Protein AF-A0A8J7AXX4-F1 (afdb_monomer_lite)

pLDDT: mean 70.59, std 18.39, range [42.53, 95.5]

Foldseek 3Di:
DDDPPPPPPPVPPPPPDDDDPVLQVVLQVQCVVVVHPGSVVSVVVVVVVVVCCVPVPNDDPDDPPDDDDPPPDDPDDDPPPDPPPVVVVVVCVVPVD

Structure (mmCIF, N/CA/C/O backbone):
data_AF-A0A8J7AXX4-F1
#
_entry.id   AF-A0A8J7AXX4-F1
#
loop_
_atom_site.group_PDB
_atom_site.id
_atom_site.type_symbol
_atom_site.label_atom_id
_atom_site.label_alt_id
_atom_site.label_comp_id
_atom_site.label_asym_id
_atom_site.label_entity_id
_atom_site.label_seq_id
_atom_site.pdbx_PDB_ins_code
_atom_site.Cartn_x
_atom_site.Cartn_y
_atom_site.Cartn_z
_atom_site.occupancy
_atom_site.B_iso_or_equiv
_atom_site.auth_seq_id
_atom_site.auth_comp_id
_atom_site.auth_asym_id
_atom_site.auth_atom_id
_atom_site.pdbx_PDB_model_num
ATOM 1 N N . MET A 1 1 ? 4.415 -48.156 -6.532 1.00 49.97 1 MET A N 1
ATOM 2 C CA . MET A 1 1 ? 4.382 -47.254 -5.364 1.00 49.97 1 MET A CA 1
ATOM 3 C C . MET A 1 1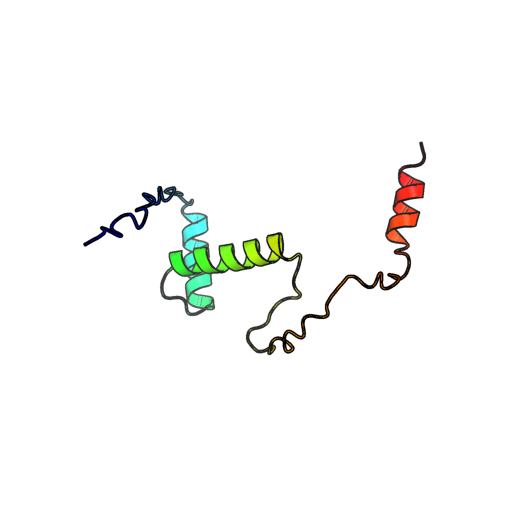 ? 5.626 -46.377 -5.423 1.00 49.97 1 MET A C 1
ATOM 5 O O . MET A 1 1 ? 6.680 -46.847 -5.026 1.00 49.97 1 MET A O 1
ATOM 9 N N . HIS A 1 2 ? 5.544 -45.165 -5.981 1.00 46.75 2 HIS A N 1
ATOM 10 C CA . HIS A 1 2 ? 6.651 -44.204 -5.911 1.00 46.75 2 HIS A CA 1
ATOM 11 C C . HIS A 1 2 ? 6.141 -42.862 -5.392 1.00 46.75 2 HIS A C 1
ATOM 13 O O . HIS A 1 2 ? 5.282 -42.206 -5.976 1.00 46.75 2 HIS A O 1
ATOM 19 N N . ASP A 1 3 ? 6.664 -42.563 -4.214 1.00 51.38 3 ASP A N 1
ATOM 20 C CA . ASP A 1 3 ? 6.458 -41.422 -3.351 1.00 51.38 3 ASP A CA 1
ATOM 21 C C . ASP A 1 3 ? 6.721 -40.100 -4.096 1.00 51.38 3 ASP A C 1
ATOM 23 O O . ASP A 1 3 ? 7.844 -39.797 -4.488 1.00 51.38 3 ASP A O 1
ATOM 27 N N . SER A 1 4 ? 5.664 -39.321 -4.343 1.00 53.38 4 SER A N 1
ATOM 28 C CA . SER A 1 4 ? 5.755 -37.949 -4.878 1.00 53.38 4 SER A CA 1
ATOM 29 C C . SER A 1 4 ? 5.682 -36.908 -3.751 1.00 53.38 4 SER A C 1
ATOM 31 O O . SER A 1 4 ? 5.190 -35.792 -3.947 1.00 53.38 4 SER A O 1
ATOM 33 N N . SER A 1 5 ? 6.155 -37.265 -2.551 1.00 52.00 5 SER A N 1
ATOM 34 C CA . SER A 1 5 ? 6.021 -36.484 -1.316 1.00 52.00 5 SER A CA 1
ATOM 35 C C . SER A 1 5 ? 7.153 -35.465 -1.128 1.00 52.00 5 SER A C 1
ATOM 37 O O . SER A 1 5 ? 7.659 -35.230 -0.037 1.00 52.00 5 SER A O 1
ATOM 39 N N . LEU A 1 6 ? 7.551 -34.804 -2.216 1.00 53.12 6 LEU A N 1
ATOM 40 C CA . LEU A 1 6 ? 8.532 -33.716 -2.205 1.00 53.12 6 LEU A CA 1
ATOM 41 C C . LEU A 1 6 ? 7.952 -32.466 -2.869 1.00 53.12 6 LEU A C 1
ATOM 43 O O . LEU A 1 6 ? 8.624 -31.744 -3.608 1.00 53.12 6 LEU A O 1
ATOM 47 N N . ARG A 1 7 ? 6.694 -32.134 -2.541 1.00 59.88 7 ARG A N 1
ATOM 48 C CA . ARG A 1 7 ? 6.231 -30.741 -2.624 1.00 59.88 7 ARG A CA 1
ATOM 49 C C . ARG A 1 7 ? 6.917 -29.952 -1.522 1.00 59.88 7 ARG A C 1
ATOM 51 O O . ARG A 1 7 ? 6.346 -29.676 -0.477 1.00 59.88 7 ARG A O 1
ATOM 58 N N . ARG A 1 8 ? 8.181 -29.644 -1.808 1.00 56.78 8 ARG A N 1
ATOM 59 C CA . ARG A 1 8 ? 9.036 -28.592 -1.274 1.00 56.78 8 ARG A CA 1
ATOM 60 C C . ARG A 1 8 ? 8.216 -27.580 -0.467 1.00 56.78 8 ARG A C 1
ATOM 62 O O . ARG A 1 8 ? 7.778 -26.559 -0.998 1.00 56.78 8 ARG A O 1
ATOM 69 N N . GLN A 1 9 ? 8.031 -27.866 0.822 1.00 51.25 9 GLN A N 1
ATOM 70 C CA . GLN A 1 9 ? 7.691 -26.875 1.833 1.00 51.25 9 GLN A CA 1
ATOM 71 C C . GLN A 1 9 ? 8.891 -25.931 1.870 1.00 51.25 9 GLN A C 1
ATOM 73 O O . GLN A 1 9 ? 9.817 -26.086 2.658 1.00 51.25 9 GLN A O 1
ATOM 78 N N . ARG A 1 10 ? 8.935 -24.982 0.928 1.00 55.97 10 ARG A N 1
ATOM 79 C CA . ARG A 1 10 ? 9.765 -23.794 1.076 1.00 55.97 10 ARG A CA 1
ATOM 80 C C . ARG A 1 10 ? 9.163 -23.117 2.288 1.00 55.97 10 ARG A C 1
ATOM 82 O O . ARG A 1 10 ? 8.106 -22.502 2.171 1.00 55.97 10 ARG A O 1
ATOM 89 N N . SER A 1 11 ? 9.777 -23.331 3.447 1.00 53.81 11 SER A N 1
ATOM 90 C CA . SER A 1 11 ? 9.549 -22.556 4.654 1.00 53.81 11 SER A CA 1
ATOM 91 C C . SER A 1 11 ? 9.612 -21.106 4.209 1.00 53.81 11 SER A C 1
ATOM 93 O O . SER A 1 11 ? 10.683 -20.585 3.905 1.00 53.81 11 SER A O 1
ATOM 95 N N . SER A 1 12 ? 8.445 -20.507 3.986 1.00 60.62 12 SER A N 1
ATOM 96 C CA . SER A 1 12 ? 8.349 -19.140 3.514 1.00 60.62 12 SER A CA 1
ATOM 97 C C . SER A 1 12 ? 8.764 -18.320 4.718 1.00 60.62 12 SER A C 1
ATOM 99 O O . SER A 1 12 ? 7.954 -18.064 5.606 1.00 60.62 12 SER A O 1
ATOM 101 N N . VAL A 1 13 ? 10.060 -18.019 4.806 1.00 71.00 13 VAL A N 1
ATOM 102 C CA . VAL A 1 13 ? 10.584 -17.041 5.749 1.00 71.00 13 VAL A CA 1
ATOM 103 C C . VAL A 1 13 ? 9.954 -15.734 5.308 1.00 71.00 13 VAL A C 1
ATOM 105 O O . VAL A 1 13 ? 10.425 -15.080 4.383 1.00 71.00 13 VAL A O 1
ATOM 108 N N . ARG A 1 14 ? 8.787 -15.433 5.880 1.00 69.50 14 ARG A N 1
ATOM 109 C CA . ARG A 1 14 ? 8.089 -14.184 5.629 1.00 69.50 14 ARG A CA 1
ATOM 110 C C . ARG A 1 14 ? 8.817 -13.138 6.456 1.00 69.50 14 ARG A C 1
ATOM 112 O O . ARG A 1 14 ? 8.741 -13.220 7.685 1.00 69.50 14 ARG A O 1
ATOM 119 N N . PRO A 1 15 ? 9.544 -12.200 5.833 1.00 73.62 15 PRO A N 1
ATOM 120 C CA . PRO A 1 15 ? 10.156 -11.125 6.589 1.00 73.62 15 PRO A CA 1
ATOM 121 C C . PRO A 1 15 ? 9.047 -10.383 7.341 1.00 73.62 15 PRO A C 1
ATOM 123 O O . PRO A 1 15 ? 8.041 -9.979 6.754 1.00 73.62 15 PRO A O 1
ATOM 126 N N . ARG A 1 16 ? 9.196 -10.255 8.663 1.00 76.31 16 ARG A N 1
ATOM 127 C CA . ARG A 1 16 ? 8.317 -9.407 9.470 1.00 76.31 16 ARG A CA 1
ATOM 128 C C . ARG A 1 16 ? 8.808 -7.979 9.310 1.00 76.31 16 ARG A C 1
ATOM 130 O O . ARG A 1 16 ? 9.794 -7.592 9.923 1.00 76.31 16 ARG A O 1
ATOM 137 N N . ILE A 1 17 ? 8.134 -7.236 8.444 1.00 79.94 17 ILE A N 1
ATOM 138 C CA . ILE A 1 17 ? 8.383 -5.812 8.245 1.00 79.94 17 ILE A CA 1
ATOM 139 C C . ILE A 1 17 ? 7.555 -5.061 9.286 1.00 79.94 17 ILE A C 1
ATOM 141 O O . ILE A 1 17 ? 6.338 -5.237 9.356 1.00 79.94 17 ILE A O 1
ATOM 145 N N . THR A 1 18 ? 8.220 -4.251 10.104 1.00 86.50 18 THR A N 1
ATOM 146 C CA . THR A 1 18 ? 7.556 -3.336 11.036 1.00 86.50 18 THR A CA 1
ATOM 147 C C . THR A 1 18 ? 7.432 -1.981 10.355 1.00 86.50 18 THR A C 1
ATOM 149 O O . THR A 1 18 ? 8.432 -1.423 9.910 1.00 86.50 18 THR A O 1
ATOM 152 N N . LEU A 1 19 ? 6.208 -1.470 10.247 1.00 85.06 19 LEU A N 1
ATOM 153 C CA . LEU A 1 19 ? 5.930 -0.141 9.703 1.00 85.06 19 LEU A CA 1
ATOM 154 C C . LEU A 1 19 ? 5.815 0.866 10.848 1.00 85.06 19 LEU A C 1
ATOM 156 O O . LEU A 1 19 ? 5.427 0.497 11.958 1.00 85.06 19 LEU A O 1
ATOM 160 N N . SER A 1 20 ? 6.148 2.128 10.579 1.00 93.19 20 SER A N 1
ATOM 161 C CA . SER A 1 20 ? 5.905 3.199 11.543 1.00 93.19 20 SER A CA 1
ATOM 162 C C . SER A 1 20 ? 4.396 3.427 11.739 1.00 93.19 20 SER A C 1
ATOM 164 O O . SER A 1 20 ? 3.611 3.141 10.826 1.00 93.19 20 SER A O 1
ATOM 166 N N . PRO A 1 21 ? 3.977 3.959 12.903 1.00 91.38 21 PRO A N 1
ATOM 167 C CA . PRO A 1 21 ? 2.571 4.262 13.177 1.00 91.38 21 PRO A CA 1
ATOM 168 C C . PRO A 1 21 ? 1.942 5.171 12.115 1.00 91.38 21 PRO A C 1
ATOM 170 O O . PRO A 1 21 ? 0.877 4.849 11.599 1.00 91.38 21 PRO A O 1
ATOM 173 N N . ASP A 1 22 ? 2.653 6.218 11.683 1.00 93.31 22 ASP A N 1
ATOM 174 C CA . ASP A 1 22 ? 2.164 7.169 10.670 1.00 93.31 22 ASP A CA 1
ATOM 175 C C . ASP A 1 22 ? 1.822 6.495 9.332 1.00 93.31 22 ASP A C 1
ATOM 177 O O . ASP A 1 22 ? 0.877 6.875 8.637 1.00 93.31 22 ASP A O 1
ATOM 181 N N . VAL A 1 23 ? 2.604 5.482 8.941 1.00 92.75 23 VAL A N 1
ATOM 182 C CA . VAL A 1 23 ? 2.353 4.710 7.716 1.00 92.75 23 VAL A CA 1
ATOM 183 C C . VAL A 1 23 ? 1.105 3.851 7.883 1.00 92.75 23 VAL A C 1
ATOM 185 O O . VAL A 1 23 ? 0.333 3.702 6.934 1.00 92.75 23 VAL A O 1
ATOM 188 N N . PHE A 1 24 ? 0.881 3.311 9.080 1.00 92.56 24 PHE A N 1
ATOM 189 C CA . PHE A 1 24 ? -0.306 2.521 9.378 1.00 92.56 24 PHE A CA 1
ATOM 190 C C . PHE A 1 24 ? -1.577 3.381 9.372 1.00 92.56 24 PHE A C 1
ATOM 192 O O . PHE A 1 24 ? -2.550 3.008 8.721 1.00 92.56 24 PHE A O 1
ATOM 199 N N . GLU A 1 25 ? -1.543 4.567 9.983 1.00 94.69 25 GLU A N 1
ATOM 200 C CA . GLU A 1 25 ? -2.662 5.522 9.965 1.00 94.69 25 GLU A CA 1
ATOM 201 C C . GLU A 1 25 ? -3.026 5.950 8.536 1.00 94.69 25 GLU A C 1
ATOM 203 O O . GLU A 1 25 ? -4.190 5.920 8.129 1.00 94.69 25 GLU A O 1
ATOM 208 N N . LYS A 1 26 ? -2.023 6.275 7.711 1.00 95.31 26 LYS A N 1
ATOM 209 C CA . LYS A 1 26 ? -2.251 6.583 6.289 1.00 95.31 26 LYS A CA 1
ATOM 210 C C . LYS A 1 26 ? -2.838 5.388 5.536 1.00 95.31 26 LYS A C 1
ATOM 212 O O . LYS A 1 26 ? -3.702 5.574 4.680 1.00 95.31 26 LYS A O 1
ATOM 217 N N . ALA A 1 27 ? -2.395 4.171 5.846 1.00 94.06 27 ALA A N 1
ATOM 218 C CA . ALA A 1 27 ? -2.934 2.962 5.238 1.00 94.06 27 ALA A CA 1
ATOM 219 C C . ALA A 1 27 ? -4.398 2.709 5.629 1.00 94.06 27 ALA A C 1
ATOM 221 O O . ALA A 1 27 ? -5.160 2.230 4.791 1.00 94.06 27 ALA A O 1
ATOM 222 N N . GLU A 1 28 ? -4.823 3.064 6.844 1.00 94.38 28 GLU A N 1
ATOM 223 C CA . GLU A 1 28 ? -6.240 3.026 7.236 1.00 94.38 28 GLU A CA 1
ATOM 224 C C . GLU A 1 28 ? -7.085 4.008 6.421 1.00 94.38 28 GLU A C 1
ATOM 226 O O . GLU A 1 28 ? -8.138 3.627 5.902 1.00 94.38 28 GLU A O 1
ATOM 231 N N . LEU A 1 29 ? -6.599 5.237 6.218 1.00 95.38 29 LEU A N 1
ATOM 232 C CA . LEU A 1 29 ? -7.281 6.224 5.371 1.00 95.38 29 LEU A CA 1
ATOM 233 C C . LEU A 1 29 ? -7.418 5.737 3.922 1.00 95.38 29 LEU A C 1
ATOM 235 O O . LEU A 1 29 ? -8.477 5.883 3.306 1.00 95.38 29 LEU A O 1
ATOM 239 N N . ILE A 1 30 ? -6.362 5.126 3.375 1.00 93.25 30 ILE A N 1
ATOM 240 C CA . ILE A 1 30 ? -6.393 4.527 2.033 1.00 93.25 30 ILE A CA 1
ATOM 241 C C . ILE A 1 30 ? -7.363 3.346 2.001 1.00 93.25 30 ILE A C 1
ATOM 243 O O . ILE A 1 30 ? -8.140 3.233 1.055 1.00 93.25 30 ILE A O 1
ATOM 247 N N . ALA A 1 31 ? -7.371 2.498 3.032 1.00 95.50 31 ALA A N 1
ATOM 248 C CA . ALA A 1 31 ? -8.283 1.366 3.115 1.00 95.50 31 ALA A CA 1
ATOM 249 C C . ALA A 1 31 ? -9.744 1.824 3.080 1.00 95.50 31 ALA A C 1
ATOM 251 O O . ALA A 1 31 ? -10.514 1.324 2.264 1.00 95.50 31 ALA A O 1
ATOM 252 N N . ALA A 1 32 ? -10.103 2.828 3.883 1.00 94.31 32 AL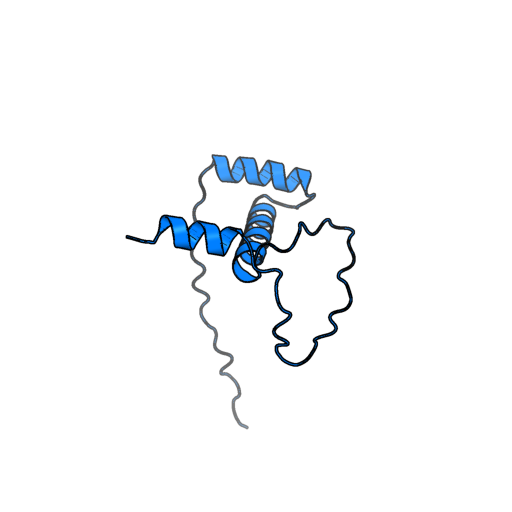A A N 1
ATOM 253 C CA . ALA A 1 32 ? -11.442 3.406 3.876 1.00 94.31 32 ALA A CA 1
ATOM 254 C C . ALA A 1 32 ? -11.802 3.993 2.501 1.00 94.31 32 ALA A C 1
ATOM 256 O O . ALA A 1 32 ? -12.887 3.738 1.980 1.00 94.31 32 ALA A O 1
ATOM 257 N N . ARG A 1 33 ? -10.871 4.722 1.873 1.00 94.69 33 ARG A N 1
ATOM 258 C CA . ARG A 1 33 ? -11.083 5.340 0.556 1.00 94.69 33 ARG A CA 1
ATOM 259 C C . ARG A 1 33 ? -11.246 4.316 -0.569 1.00 94.69 33 ARG A C 1
ATOM 261 O O . ARG A 1 33 ? -12.002 4.561 -1.503 1.00 94.69 33 ARG A O 1
ATOM 268 N N . TRP A 1 34 ? -10.509 3.211 -0.517 1.00 93.00 34 TRP A N 1
ATOM 269 C CA . TRP A 1 34 ? -10.506 2.170 -1.552 1.00 93.00 34 TRP A CA 1
ATOM 270 C C . TRP A 1 34 ? -11.483 1.025 -1.243 1.00 93.00 34 TRP A C 1
ATOM 272 O O . TRP A 1 34 ? -11.550 0.059 -1.999 1.00 93.00 34 TRP A O 1
ATOM 282 N N . GLY A 1 35 ? -12.234 1.106 -0.138 1.00 93.94 35 GLY A N 1
ATOM 283 C CA . GLY A 1 35 ? -13.168 0.060 0.287 1.00 93.94 35 GLY A CA 1
ATOM 284 C C . GLY A 1 35 ? -12.484 -1.238 0.733 1.00 93.94 35 GLY A C 1
ATOM 285 O O . GLY A 1 35 ? -13.058 -2.320 0.616 1.00 93.94 35 GLY A O 1
ATOM 286 N N . LEU A 1 36 ? -11.243 -1.161 1.219 1.00 93.56 36 LEU A N 1
ATOM 287 C CA . LEU A 1 36 ? -10.480 -2.311 1.697 1.00 93.56 36 LEU A CA 1
ATOM 288 C C . LEU A 1 36 ? -10.775 -2.597 3.172 1.00 93.56 36 LEU A C 1
ATOM 290 O O . LEU A 1 36 ? -10.914 -1.705 4.000 1.00 93.56 36 LEU A O 1
ATOM 294 N N . LYS A 1 37 ? -10.806 -3.887 3.511 1.00 90.56 37 LYS A N 1
ATOM 295 C CA . LYS A 1 37 ? -11.211 -4.387 4.836 1.00 90.56 37 LYS A CA 1
ATOM 296 C C . LYS A 1 37 ? -10.244 -4.081 5.986 1.00 90.56 37 LYS A C 1
ATOM 298 O O . LYS A 1 37 ? -10.619 -4.244 7.140 1.00 90.56 37 LYS A O 1
ATOM 303 N N . ASN A 1 38 ? -8.981 -3.763 5.694 1.00 92.50 38 ASN A N 1
ATOM 304 C CA . ASN A 1 38 ? -7.970 -3.441 6.702 1.00 92.50 38 ASN A CA 1
ATOM 305 C C . ASN A 1 38 ? -6.781 -2.679 6.097 1.00 92.50 38 ASN A C 1
ATOM 307 O O . ASN A 1 38 ? -6.523 -2.758 4.894 1.00 92.50 38 ASN A O 1
ATOM 311 N N . ALA A 1 39 ? -6.017 -2.001 6.959 1.00 91.94 39 ALA A N 1
ATOM 312 C CA . ALA A 1 39 ? -4.802 -1.274 6.585 1.00 91.94 39 ALA A CA 1
ATOM 313 C C . ALA A 1 39 ? -3.773 -2.165 5.876 1.00 91.94 39 ALA A C 1
ATOM 315 O O . ALA A 1 39 ? -3.133 -1.752 4.915 1.00 91.94 39 ALA A O 1
ATOM 316 N N . ARG A 1 40 ? -3.643 -3.429 6.297 1.00 89.69 40 ARG A N 1
ATOM 317 C CA . ARG A 1 40 ? -2.700 -4.373 5.686 1.00 89.69 40 ARG A CA 1
ATOM 318 C C . ARG A 1 40 ? -3.015 -4.637 4.209 1.00 89.69 40 ARG A C 1
ATOM 320 O O . ARG A 1 40 ? -2.096 -4.681 3.400 1.00 89.69 40 ARG A O 1
ATOM 327 N N . ALA A 1 41 ? -4.290 -4.778 3.856 1.00 91.69 41 ALA A N 1
ATOM 328 C CA . ALA A 1 41 ? -4.728 -4.932 2.475 1.00 91.69 41 ALA A CA 1
ATOM 329 C C . ALA A 1 41 ? -4.444 -3.667 1.657 1.00 91.69 41 ALA A C 1
ATOM 331 O O . ALA A 1 41 ? -4.065 -3.780 0.497 1.00 91.69 41 ALA A O 1
ATOM 332 N N . ALA A 1 42 ? -4.571 -2.481 2.262 1.00 94.62 42 ALA A N 1
ATOM 333 C CA . ALA A 1 42 ? -4.190 -1.227 1.615 1.00 94.62 42 ALA A CA 1
ATOM 334 C C . ALA A 1 42 ? -2.686 -1.152 1.349 1.00 94.62 42 ALA A C 1
ATOM 336 O O . ALA A 1 42 ? -2.289 -0.838 0.230 1.00 94.62 42 ALA A O 1
ATOM 337 N N . VAL A 1 43 ? -1.849 -1.525 2.321 1.00 93.38 43 VAL A N 1
ATOM 338 C CA . VAL A 1 43 ? -0.393 -1.604 2.123 1.00 93.38 43 VAL A CA 1
ATOM 339 C C . VAL A 1 43 ? -0.046 -2.598 1.015 1.00 93.38 43 VAL A C 1
ATOM 341 O O . VAL A 1 43 ? 0.739 -2.271 0.130 1.00 93.38 43 VAL A O 1
ATOM 344 N N . GLU A 1 44 ? -0.642 -3.794 1.025 1.00 91.88 44 GLU A N 1
ATOM 345 C CA . GLU A 1 44 ? -0.411 -4.800 -0.019 1.00 91.88 44 GLU A CA 1
ATOM 34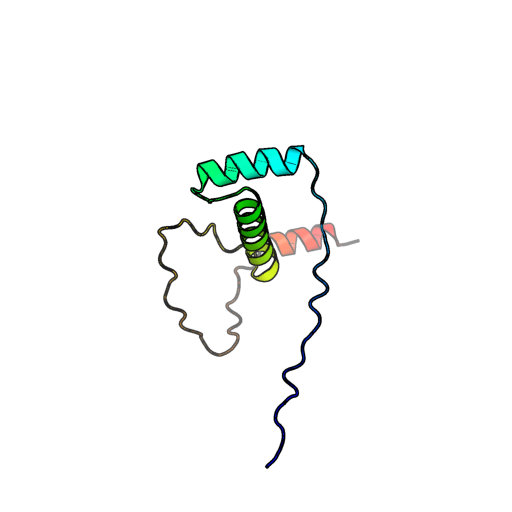6 C C . GLU A 1 44 ? -0.860 -4.301 -1.404 1.00 91.88 44 GLU A C 1
ATOM 348 O O . GLU A 1 44 ? -0.160 -4.540 -2.386 1.00 91.88 44 GLU A O 1
ATOM 353 N N . ALA A 1 45 ? -1.981 -3.579 -1.499 1.00 92.12 45 ALA A N 1
ATOM 354 C CA . ALA A 1 45 ? -2.466 -3.011 -2.756 1.00 92.12 45 ALA A CA 1
ATOM 355 C C . ALA A 1 45 ? -1.533 -1.916 -3.292 1.00 92.12 45 ALA A C 1
ATOM 357 O O . ALA A 1 45 ? -1.129 -1.975 -4.450 1.00 92.12 45 ALA A O 1
ATOM 358 N N . VAL A 1 46 ? -1.129 -0.967 -2.441 1.00 91.69 46 VAL A N 1
ATOM 359 C CA . VAL A 1 46 ? -0.195 0.107 -2.814 1.00 91.69 46 VAL A CA 1
ATOM 360 C C . VAL A 1 46 ? 1.150 -0.471 -3.244 1.00 91.69 46 VAL A C 1
ATOM 362 O O . VAL A 1 46 ? 1.690 -0.073 -4.274 1.00 91.69 46 VAL A O 1
ATOM 365 N N . PHE A 1 47 ? 1.678 -1.438 -2.488 1.00 91.12 47 PHE A N 1
ATOM 366 C CA . PHE A 1 47 ? 2.951 -2.066 -2.822 1.00 91.12 47 PHE A CA 1
ATOM 367 C C . PHE A 1 47 ? 2.884 -2.815 -4.154 1.00 91.12 47 PHE A C 1
ATOM 369 O O . PHE A 1 47 ? 3.832 -2.748 -4.927 1.00 91.12 47 PHE A O 1
ATOM 376 N N . ARG A 1 48 ? 1.767 -3.493 -4.452 1.00 89.44 48 ARG A N 1
ATOM 377 C CA . ARG A 1 48 ? 1.564 -4.140 -5.756 1.00 89.44 48 ARG A CA 1
ATOM 378 C C . ARG A 1 48 ? 1.514 -3.123 -6.887 1.00 89.44 48 ARG A C 1
ATOM 380 O O . ARG A 1 48 ? 2.265 -3.293 -7.831 1.00 89.44 48 ARG A O 1
ATOM 387 N N . CYS A 1 49 ? 0.742 -2.043 -6.755 1.00 86.00 49 CYS A N 1
ATOM 388 C CA . CYS A 1 49 ? 0.710 -0.982 -7.766 1.00 86.00 49 CYS A CA 1
ATOM 389 C C . CYS A 1 49 ? 2.106 -0.405 -8.037 1.00 86.00 49 CYS A C 1
ATOM 391 O O . CYS A 1 49 ? 2.491 -0.252 -9.190 1.00 86.00 49 CYS A O 1
ATOM 393 N N . TYR A 1 50 ? 2.878 -0.133 -6.982 1.00 88.31 50 TYR A N 1
ATOM 394 C CA . TYR A 1 50 ? 4.233 0.396 -7.126 1.00 88.31 50 TYR A CA 1
ATOM 395 C C . 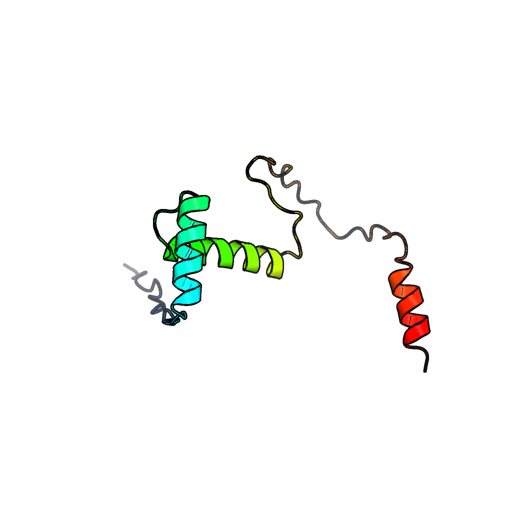TYR A 1 50 ? 5.205 -0.627 -7.729 1.00 88.31 50 TYR A C 1
ATOM 397 O O . TYR A 1 50 ? 6.025 -0.281 -8.572 1.00 88.31 50 TYR A O 1
ATOM 405 N N . ALA A 1 51 ? 5.116 -1.895 -7.317 1.00 86.44 51 ALA A N 1
ATOM 406 C CA . ALA A 1 51 ? 5.933 -2.966 -7.876 1.00 86.44 51 ALA A CA 1
ATOM 407 C C . ALA A 1 51 ? 5.609 -3.210 -9.354 1.00 86.44 51 ALA A C 1
ATOM 409 O O . ALA A 1 51 ? 6.526 -3.399 -10.147 1.00 86.44 51 ALA A O 1
ATOM 410 N N . ASP A 1 52 ? 4.331 -3.166 -9.727 1.00 82.88 52 ASP A N 1
ATOM 411 C CA . ASP A 1 52 ? 3.894 -3.288 -11.113 1.00 82.88 52 ASP A CA 1
ATOM 412 C C . ASP A 1 52 ? 4.421 -2.102 -11.946 1.00 82.88 52 ASP A C 1
ATOM 414 O O . ASP A 1 52 ? 5.007 -2.318 -13.005 1.00 82.88 52 ASP A O 1
ATOM 418 N N . GLU A 1 53 ? 4.331 -0.863 -11.442 1.00 84.44 53 GLU A N 1
ATOM 419 C CA . GLU A 1 53 ? 4.908 0.330 -12.093 1.00 84.44 53 GLU A CA 1
ATOM 420 C C . GLU A 1 53 ? 6.437 0.227 -12.247 1.00 84.44 53 GLU A C 1
ATOM 422 O O . GLU A 1 53 ? 6.997 0.615 -13.273 1.00 84.44 53 GLU A O 1
ATOM 427 N N . TYR A 1 54 ? 7.118 -0.324 -11.240 1.00 85.12 54 TYR A N 1
ATOM 428 C CA . TYR A 1 54 ? 8.568 -0.502 -11.251 1.00 85.12 54 TYR A CA 1
ATOM 429 C C . TYR A 1 54 ? 9.021 -1.605 -12.221 1.00 85.12 54 TYR A C 1
ATOM 431 O O . TYR A 1 54 ? 10.017 -1.435 -12.921 1.00 85.12 54 TYR A O 1
ATOM 439 N N . LEU A 1 55 ? 8.311 -2.738 -12.272 1.00 78.25 55 LEU A N 1
ATOM 440 C CA . LEU A 1 55 ? 8.694 -3.904 -13.078 1.00 78.25 55 LEU A CA 1
ATOM 441 C C . LEU A 1 55 ? 8.315 -3.769 -14.554 1.00 78.25 55 LEU A C 1
ATOM 443 O O . LEU A 1 55 ? 9.076 -4.210 -15.414 1.00 78.25 55 LEU A O 1
ATOM 447 N N . TYR A 1 56 ? 7.150 -3.197 -14.855 1.00 76.12 56 TYR A N 1
ATOM 448 C CA . TYR A 1 56 ? 6.629 -3.119 -16.224 1.00 76.12 56 TYR A CA 1
ATOM 449 C C . TYR A 1 56 ? 6.935 -1.780 -16.908 1.00 76.12 56 TYR A C 1
ATOM 451 O O . TYR A 1 56 ? 6.505 -1.548 -18.037 1.00 76.12 56 TYR A O 1
ATOM 459 N N . GLY A 1 57 ? 7.687 -0.903 -16.233 1.00 60.56 57 GLY A N 1
ATOM 460 C CA . GLY A 1 57 ? 7.730 0.512 -16.574 1.00 60.56 57 GLY A CA 1
ATOM 461 C C . GLY A 1 57 ? 6.377 1.158 -16.281 1.00 60.56 57 GLY A C 1
ATOM 462 O O . GLY A 1 57 ? 5.373 0.468 -16.093 1.00 60.56 57 GLY A O 1
ATOM 463 N N . ARG A 1 58 ? 6.352 2.491 -16.212 1.00 53.94 58 ARG A N 1
ATOM 464 C CA . ARG A 1 58 ? 5.165 3.285 -15.883 1.00 53.94 58 ARG A CA 1
ATOM 465 C C . ARG A 1 58 ? 4.024 2.981 -16.853 1.00 53.94 58 ARG A C 1
ATOM 467 O O . ARG A 1 58 ? 3.873 3.627 -17.883 1.00 53.94 58 ARG A O 1
ATOM 474 N N . SER A 1 59 ? 3.250 1.954 -16.529 1.00 54.50 59 SER A N 1
ATOM 475 C CA . SER A 1 59 ? 2.028 1.614 -17.225 1.00 54.50 59 SER A CA 1
ATOM 476 C C . SER A 1 59 ? 1.074 2.738 -16.878 1.00 54.50 59 SER A C 1
ATOM 478 O O . SER A 1 59 ? 0.753 2.933 -15.706 1.00 54.50 59 SER A O 1
ATOM 480 N N . GLU A 1 60 ? 0.740 3.530 -17.894 1.00 55.16 60 GLU A N 1
ATOM 481 C CA . GLU A 1 60 ? -0.287 4.570 -17.877 1.00 55.16 60 GLU A CA 1
ATOM 482 C C . GLU A 1 60 ? -1.382 4.267 -16.840 1.00 55.16 60 GLU A C 1
ATOM 484 O O . GLU A 1 60 ? -1.849 3.124 -16.772 1.00 55.16 60 GLU A O 1
ATOM 489 N N . PRO A 1 61 ? -1.777 5.254 -16.014 1.00 53.81 61 PRO A N 1
ATOM 490 C CA . PRO A 1 61 ? -2.599 5.040 -14.828 1.00 53.81 61 PRO A CA 1
ATOM 491 C C . PRO A 1 61 ? -3.829 4.192 -15.159 1.00 53.81 61 PRO A C 1
ATOM 493 O O . PRO A 1 61 ? -4.760 4.640 -15.830 1.00 53.81 61 PRO A O 1
ATOM 496 N N . HIS A 1 62 ? -3.831 2.947 -14.680 1.00 51.09 62 HIS A N 1
ATOM 497 C CA . HIS A 1 62 ? -4.934 2.023 -14.894 1.00 51.09 62 HIS A CA 1
ATOM 498 C C . HIS A 1 62 ? -6.099 2.425 -13.983 1.00 51.09 62 HIS A C 1
ATOM 500 O O . HIS A 1 62 ? -6.218 1.980 -12.839 1.00 51.09 62 HIS A O 1
ATOM 506 N N . TYR A 1 63 ? -6.950 3.320 -14.482 1.00 44.50 63 TYR A N 1
ATOM 507 C CA . TYR A 1 63 ? -8.242 3.622 -13.877 1.00 44.50 63 TYR A CA 1
ATOM 508 C C . TYR A 1 63 ? -9.107 2.346 -13.855 1.00 44.50 63 TYR A C 1
ATOM 510 O O . TYR A 1 63 ? -9.224 1.682 -14.891 1.00 44.50 63 TYR A O 1
ATOM 518 N N . PRO A 1 64 ? -9.757 2.003 -12.725 1.00 46.19 64 PRO A N 1
ATOM 519 C CA . PRO A 1 64 ? -10.668 0.865 -12.649 1.00 46.19 64 PRO A CA 1
ATOM 520 C C . PRO A 1 64 ? -11.917 1.172 -13.489 1.00 46.19 64 PRO A C 1
ATOM 522 O O . PRO A 1 64 ? -12.854 1.819 -13.032 1.00 46.19 64 PRO A O 1
ATOM 525 N N . GLY A 1 65 ? -11.879 0.763 -14.756 1.00 49.16 65 GLY A N 1
ATOM 526 C CA . GLY A 1 65 ? -12.876 1.086 -15.781 1.00 49.16 65 GLY A CA 1
ATOM 527 C C . GLY A 1 65 ? -12.316 1.057 -17.206 1.00 49.16 65 GLY A C 1
ATOM 528 O O . GLY A 1 65 ? -13.078 0.888 -18.155 1.00 49.16 65 GLY A O 1
ATOM 529 N N . ALA A 1 66 ? -10.993 1.148 -17.370 1.00 47.56 66 ALA A N 1
ATOM 530 C CA . ALA A 1 66 ? -10.348 0.924 -18.656 1.00 47.56 66 ALA A CA 1
ATOM 531 C C . ALA A 1 66 ? -10.174 -0.585 -18.872 1.00 47.56 66 ALA A C 1
ATOM 533 O O . ALA A 1 66 ? -9.331 -1.219 -18.237 1.00 47.56 66 ALA A O 1
ATOM 534 N N . GLN A 1 67 ? -10.988 -1.184 -19.746 1.00 49.78 67 GLN A N 1
ATOM 535 C CA . GLN A 1 67 ? -10.721 -2.547 -20.200 1.00 49.78 67 GLN A CA 1
ATOM 536 C C . GLN A 1 67 ? -9.290 -2.611 -20.757 1.00 49.78 67 GLN A C 1
ATOM 538 O O . GLN A 1 67 ? -8.935 -1.761 -21.578 1.00 49.78 67 GLN A O 1
ATOM 543 N N . PRO A 1 68 ? -8.462 -3.589 -20.346 1.00 54.34 68 PRO A N 1
ATOM 544 C CA . PRO A 1 68 ? -7.194 -3.799 -21.019 1.00 54.34 68 PRO A CA 1
ATOM 545 C C . PRO A 1 68 ? -7.497 -4.125 -22.490 1.00 54.34 68 PRO A C 1
ATOM 547 O O . PRO A 1 68 ? -8.378 -4.954 -22.751 1.00 54.34 68 PRO A O 1
ATOM 550 N N . PRO A 1 69 ? -6.816 -3.493 -23.464 1.00 56.53 69 PRO A N 1
ATOM 551 C CA . PRO A 1 69 ? -6.909 -3.949 -24.840 1.00 56.53 69 PRO A CA 1
ATOM 552 C C . PRO A 1 69 ? -6.497 -5.430 -24.886 1.00 56.53 69 PRO A C 1
ATOM 554 O O . PRO A 1 69 ? -5.635 -5.853 -24.106 1.00 56.53 69 PRO A O 1
ATOM 557 N N . PRO A 1 70 ? -7.128 -6.250 -25.744 1.00 47.00 70 PRO A N 1
ATOM 558 C CA . PRO A 1 70 ? -6.823 -7.669 -25.811 1.00 47.00 70 PRO A CA 1
ATOM 559 C C . PRO A 1 70 ? -5.330 -7.837 -26.091 1.00 47.00 70 PRO A C 1
ATOM 561 O O . PRO A 1 70 ? -4.807 -7.264 -27.048 1.00 47.00 70 PRO A O 1
ATOM 564 N N . LEU A 1 71 ? -4.658 -8.611 -25.233 1.00 55.38 71 LEU A N 1
ATOM 565 C CA . LEU A 1 71 ? -3.264 -9.019 -25.385 1.00 55.38 71 LEU A CA 1
ATOM 566 C C . LEU A 1 71 ? -3.116 -9.824 -26.679 1.00 55.38 71 LEU A C 1
ATOM 568 O O . LEU A 1 71 ? -3.120 -11.052 -26.686 1.00 55.38 71 LEU A O 1
ATOM 572 N N . THR A 1 72 ? -2.983 -9.111 -27.787 1.00 45.72 72 THR A N 1
ATOM 573 C CA . THR A 1 72 ? -2.424 -9.653 -29.012 1.00 45.72 72 THR A CA 1
ATOM 574 C C . THR A 1 72 ? -0.928 -9.546 -28.810 1.00 45.72 72 THR A C 1
ATOM 576 O O . THR A 1 72 ? -0.368 -8.466 -28.940 1.00 45.72 72 THR A O 1
ATOM 579 N N . VAL A 1 73 ? -0.293 -10.636 -28.390 1.00 57.62 73 VAL A N 1
ATOM 580 C CA . VAL A 1 73 ? 1.165 -10.755 -28.435 1.00 57.62 73 VAL A CA 1
ATOM 581 C C . VAL A 1 73 ? 1.564 -10.675 -29.910 1.00 57.62 73 VAL A C 1
ATOM 583 O O . VAL A 1 73 ? 1.209 -11.596 -30.651 1.00 57.62 73 VAL A O 1
ATOM 586 N N . PRO A 1 74 ? 2.296 -9.650 -30.384 1.00 45.72 74 PRO A N 1
ATOM 587 C CA . PRO A 1 74 ? 2.990 -9.763 -31.647 1.00 45.72 74 PRO A CA 1
ATOM 588 C C . PRO A 1 74 ? 4.331 -10.431 -31.353 1.00 45.72 74 PRO A C 1
ATOM 590 O O . PRO A 1 74 ? 5.108 -10.009 -30.495 1.00 45.72 74 PRO A O 1
ATOM 593 N N . ALA A 1 75 ? 4.581 -11.523 -32.057 1.00 50.47 75 ALA A N 1
ATOM 594 C CA . ALA A 1 75 ? 5.892 -12.127 -32.134 1.00 50.47 75 ALA A CA 1
ATOM 595 C C . ALA A 1 75 ? 6.938 -11.093 -32.604 1.00 50.47 75 ALA A C 1
ATOM 597 O O . ALA A 1 75 ? 6.739 -10.444 -33.623 1.00 50.47 75 ALA A O 1
ATOM 598 N N . GLN A 1 76 ? 8.073 -11.051 -31.899 1.00 46.22 76 GLN A N 1
ATOM 599 C CA . GLN A 1 76 ? 9.368 -10.489 -32.316 1.00 46.22 76 GLN A CA 1
ATOM 600 C C . GLN A 1 76 ? 9.505 -8.960 -32.516 1.00 46.22 76 GLN A C 1
ATOM 602 O O . GLN A 1 76 ? 8.537 -8.253 -32.789 1.00 46.22 76 GLN A O 1
ATOM 607 N N . PRO A 1 77 ? 10.734 -8.427 -32.326 1.00 49.12 77 PRO A N 1
ATOM 608 C CA . PRO A 1 77 ? 10.973 -7.006 -32.150 1.00 49.12 77 PRO A CA 1
ATOM 609 C C . PRO A 1 77 ? 11.074 -6.330 -33.516 1.00 49.12 77 PRO A C 1
ATOM 611 O O . PRO A 1 77 ? 12.113 -6.363 -34.173 1.00 49.12 77 PRO A O 1
ATOM 614 N N . ALA A 1 78 ? 9.998 -5.682 -33.944 1.00 42.53 78 ALA A N 1
ATOM 615 C CA . ALA A 1 78 ? 10.136 -4.620 -34.922 1.00 42.53 78 ALA A CA 1
ATOM 616 C C . ALA A 1 78 ? 10.758 -3.428 -34.191 1.00 42.53 78 ALA A C 1
ATOM 618 O O . ALA A 1 78 ? 10.148 -2.859 -33.285 1.00 42.53 78 ALA A O 1
ATOM 619 N N . ILE A 1 79 ? 11.981 -3.069 -34.580 1.00 49.09 79 ILE A N 1
ATOM 620 C CA . ILE A 1 79 ? 12.554 -1.744 -34.351 1.00 49.09 79 ILE A CA 1
ATOM 621 C C . ILE A 1 79 ? 11.618 -0.770 -35.078 1.00 49.09 79 ILE A C 1
ATOM 623 O O . ILE A 1 79 ? 11.823 -0.424 -36.238 1.00 49.09 79 ILE A O 1
ATOM 627 N N . ALA A 1 80 ? 10.512 -0.409 -34.432 1.00 45.62 80 ALA A N 1
ATOM 628 C CA . ALA A 1 80 ? 9.749 0.755 -34.812 1.00 45.62 80 ALA A CA 1
ATOM 629 C C . ALA A 1 80 ? 10.700 1.916 -34.553 1.00 45.62 80 ALA A C 1
ATOM 631 O O . ALA A 1 80 ? 11.108 2.127 -33.411 1.00 45.62 80 ALA A O 1
ATOM 632 N N . ALA A 1 81 ? 11.131 2.576 -35.628 1.00 54.09 81 ALA A N 1
ATOM 633 C CA . ALA A 1 81 ? 11.883 3.811 -35.559 1.00 54.09 81 ALA A CA 1
ATOM 634 C C . ALA A 1 81 ? 11.117 4.762 -34.636 1.00 54.09 81 ALA A C 1
ATOM 636 O O . ALA A 1 81 ? 10.099 5.341 -35.016 1.00 54.09 81 ALA A O 1
ATOM 637 N N . LEU A 1 82 ? 11.571 4.835 -33.386 1.00 49.38 82 LEU A N 1
ATOM 638 C CA . LEU A 1 82 ? 11.168 5.869 -32.458 1.00 49.38 82 LEU A CA 1
ATOM 639 C C . LEU A 1 82 ? 11.491 7.194 -33.162 1.00 49.38 82 LEU A C 1
ATOM 641 O O . LEU A 1 82 ? 12.561 7.276 -33.779 1.00 49.38 82 LEU A O 1
ATOM 645 N N . PRO A 1 83 ? 10.610 8.213 -33.128 1.00 53.81 83 PRO A N 1
ATOM 646 C CA . PRO A 1 83 ? 11.058 9.553 -33.477 1.00 53.81 83 PRO A CA 1
ATOM 647 C C . PRO A 1 83 ? 12.300 9.801 -32.627 1.00 53.81 83 PRO A C 1
ATOM 649 O O . PRO A 1 83 ? 12.237 9.610 -31.411 1.00 53.81 83 PRO A O 1
ATOM 652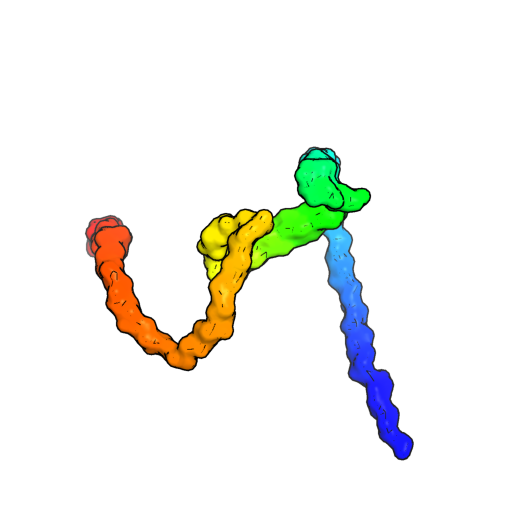 N N . ALA A 1 84 ? 13.433 10.073 -33.282 1.00 54.72 84 ALA A N 1
ATOM 653 C CA . ALA A 1 84 ? 14.695 10.341 -32.615 1.00 54.72 84 ALA A CA 1
ATOM 654 C C . ALA A 1 84 ? 14.400 11.371 -31.524 1.00 54.72 84 ALA A C 1
ATOM 656 O O . ALA A 1 84 ? 13.990 12.494 -31.811 1.00 54.72 84 ALA A O 1
ATOM 657 N N . CYS A 1 85 ? 14.425 10.914 -30.273 1.00 49.12 85 CYS A N 1
ATOM 658 C CA . CYS A 1 85 ? 14.153 11.754 -29.130 1.00 49.12 85 CYS A CA 1
ATOM 659 C C . CYS A 1 85 ? 15.203 12.860 -29.171 1.00 49.12 85 CYS A C 1
ATOM 661 O O . CYS A 1 85 ? 16.356 12.561 -28.884 1.00 49.12 85 CYS A O 1
ATOM 663 N N . GLU A 1 86 ? 14.820 14.112 -29.441 1.00 56.88 86 GLU A N 1
ATOM 664 C CA . GLU A 1 86 ? 15.699 15.285 -29.252 1.00 56.88 86 GLU A CA 1
ATOM 665 C C . GLU A 1 86 ? 16.349 15.284 -27.854 1.00 56.88 86 GLU A C 1
ATOM 667 O O . GLU A 1 86 ? 17.408 15.859 -27.640 1.00 56.88 86 GLU A O 1
ATOM 672 N N . ALA A 1 87 ? 15.734 14.591 -26.890 1.00 65.69 87 ALA A N 1
ATOM 673 C CA . ALA A 1 87 ? 16.288 14.358 -25.563 1.00 65.69 87 ALA A CA 1
ATOM 674 C C . ALA A 1 87 ? 17.602 13.546 -25.550 1.00 65.69 87 ALA A C 1
ATOM 676 O O . ALA A 1 87 ? 18.358 13.672 -24.592 1.00 65.69 87 ALA A O 1
ATOM 677 N N . LEU A 1 88 ? 17.868 12.704 -26.556 1.00 67.94 88 LEU A N 1
ATOM 678 C CA . LEU A 1 88 ? 19.136 11.981 -26.697 1.00 67.94 88 LEU A CA 1
ATOM 679 C C . LEU A 1 88 ? 20.212 12.867 -27.332 1.00 67.94 88 LEU A C 1
ATOM 681 O O . LEU A 1 88 ? 21.335 12.858 -26.842 1.00 67.94 88 LEU A O 1
ATOM 685 N N . ASP A 1 89 ? 19.862 13.683 -28.329 1.00 71.19 89 ASP A N 1
ATOM 686 C CA . ASP A 1 89 ? 20.798 14.638 -28.940 1.00 71.19 89 ASP A CA 1
ATOM 687 C C . ASP A 1 89 ? 21.233 15.710 -27.922 1.00 71.19 89 ASP A C 1
ATOM 689 O O . ASP A 1 89 ? 22.420 15.982 -27.759 1.00 71.19 89 ASP A O 1
ATOM 693 N N . ALA A 1 90 ? 20.289 16.225 -27.123 1.00 69.31 90 ALA A N 1
ATOM 694 C CA . ALA A 1 90 ? 20.585 17.161 -26.036 1.00 69.31 90 ALA A CA 1
ATOM 695 C C . ALA A 1 90 ? 21.431 16.545 -24.903 1.00 69.31 90 ALA A C 1
ATOM 697 O O . ALA A 1 90 ? 22.086 17.270 -24.152 1.00 69.31 90 ALA A O 1
ATOM 698 N N . LEU A 1 91 ? 21.402 15.216 -24.744 1.00 75.19 91 LEU A N 1
ATOM 699 C CA . LEU A 1 91 ? 22.246 14.517 -23.777 1.00 75.19 91 LEU A CA 1
ATOM 700 C C . LEU A 1 91 ? 23.681 14.365 -24.299 1.00 75.19 91 LEU A C 1
ATOM 702 O O . LEU A 1 91 ? 24.615 14.461 -23.504 1.00 75.19 91 LEU A O 1
ATOM 706 N N . ASP A 1 92 ? 23.854 14.174 -25.608 1.00 76.00 92 ASP A N 1
ATOM 707 C CA . ASP A 1 92 ? 25.166 14.074 -26.257 1.00 76.00 92 ASP A CA 1
ATOM 708 C C . ASP A 1 92 ? 25.903 15.425 -26.224 1.00 76.00 92 ASP A C 1
ATOM 710 O O . ASP A 1 92 ? 27.064 15.480 -25.819 1.00 76.00 92 ASP A O 1
ATOM 714 N N . ASP A 1 93 ? 25.199 16.534 -26.485 1.00 74.12 93 ASP A N 1
ATOM 715 C CA . ASP A 1 93 ? 25.741 17.898 -26.335 1.00 74.12 93 ASP A CA 1
ATOM 716 C C . ASP A 1 93 ? 26.186 18.214 -24.893 1.00 74.12 93 ASP A C 1
ATOM 718 O O . ASP A 1 93 ? 27.127 18.976 -24.673 1.00 74.12 93 ASP A O 1
ATOM 722 N N . LEU A 1 94 ? 25.519 17.633 -23.890 1.00 72.88 94 LEU A N 1
ATOM 723 C CA . LEU A 1 94 ? 25.863 17.828 -22.478 1.00 72.88 94 LEU A CA 1
ATOM 724 C C . LEU A 1 94 ? 27.054 16.956 -22.034 1.00 72.88 94 LEU A C 1
ATOM 726 O O . LEU A 1 94 ? 27.761 17.314 -21.090 1.00 72.88 94 LEU A O 1
ATOM 730 N N . LEU A 1 95 ? 27.247 15.797 -22.672 1.00 77.19 95 LEU A N 1
ATOM 731 C CA . LEU A 1 95 ? 28.281 14.812 -22.334 1.00 77.19 95 LEU A CA 1
ATOM 732 C C . LEU A 1 95 ? 29.554 14.935 -23.180 1.00 77.19 95 LEU A C 1
ATOM 734 O O . LEU A 1 95 ? 30.557 14.306 -22.831 1.00 77.19 95 LEU A O 1
ATOM 738 N N . ALA A 1 96 ? 29.534 15.730 -24.250 1.00 64.56 96 ALA A N 1
ATOM 739 C CA . ALA A 1 96 ? 30.703 16.038 -25.062 1.00 64.56 96 ALA A CA 1
ATOM 740 C C . ALA A 1 96 ? 31.716 16.898 -24.271 1.00 64.56 96 ALA A C 1
ATOM 742 O O . ALA A 1 96 ? 31.689 18.129 -24.300 1.00 64.56 96 ALA A O 1
ATOM 743 N N . LEU A 1 97 ? 32.588 16.208 -23.526 1.00 53.59 97 LEU A N 1
ATOM 744 C CA . LEU A 1 97 ? 33.818 16.701 -22.889 1.00 53.59 97 LEU A CA 1
ATOM 745 C C . LEU A 1 97 ? 34.964 16.846 -23.898 1.00 53.59 97 LEU A C 1
ATOM 747 O O . LEU A 1 97 ? 35.176 15.898 -24.688 1.00 53.59 97 LEU A O 1
#

Secondary structure (DSSP, 8-state):
----------------PPPPHHHHHHHHHHHHHHT-SSHHHHHHHHHHHHHHHHHS-------TT-PPPP-----S---------HHHHHHHHHH--

Sequence (9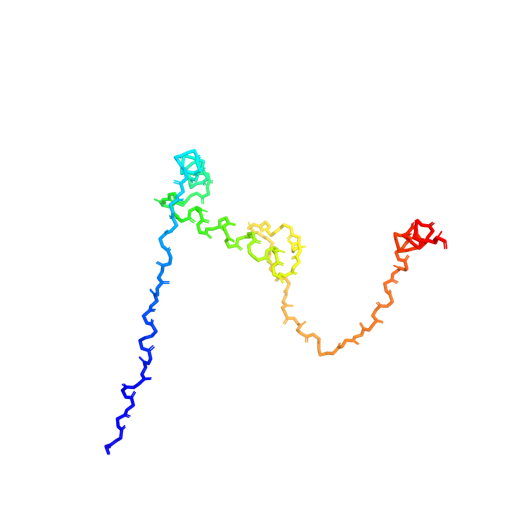7 aa):
MHDSSLRRQRSSVRPRITLSPDVFEKAELIAARWGLKNARAAVEAVFRCYADEYLYGRSEPHYPGAQPPPLTVPAQPAIAALPACEALDALDDLLAL

Radius of gyration: 22.59 Å; chains: 1; bounding box: 47×65×49 Å

Organism: NCBI:txid915328